Protein AF-T0YXK2-F1 (afdb_monomer)

Organism: NCBI:txid410659

pLDDT: mean 91.07, std 1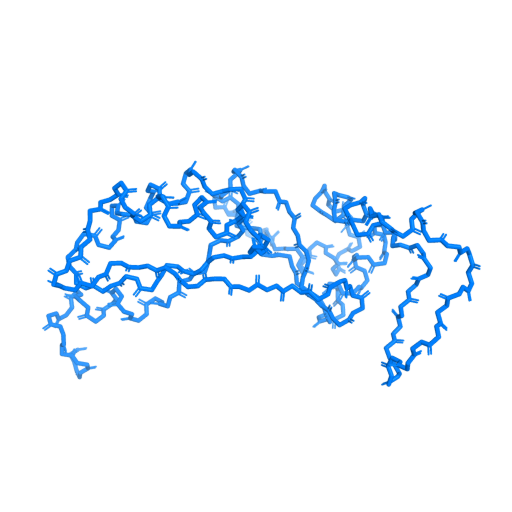0.2, range [57.81, 98.75]

InterPro domains:
  IPR002817 Phosphomethylpyrimidine synthase ThiC/5-hydroxybenzimidazole synthase BzaA/B [PF01964] (9-159)
  IPR002817 Phosphomethylpyrimidine synthase ThiC/5-hydroxybenzimidazole synthase BzaA/B [PTHR30557] (7-165)
  IPR038521 ThiC/Bza, core domain [G3DSA:3.20.20.540] (75-166)

Solvent-accessible surface area (backbone atoms only — not comparable to full-atom values): 9918 Å² total; per-residue (Å²): 132,69,58,91,96,48,81,81,44,66,49,53,38,19,65,70,73,43,79,49,73,55,36,45,50,30,18,57,58,70,32,63,65,54,80,77,47,71,87,88,74,74,92,75,85,64,87,86,55,74,66,63,92,67,56,41,35,67,55,48,25,52,36,26,44,71,67,56,27,48,60,78,72,56,92,90,46,82,59,40,57,66,55,69,52,36,82,59,50,71,90,78,46,74,37,82,50,55,36,46,83,87,60,69,54,64,66,55,52,43,48,54,51,54,52,41,43,75,77,61,35,56,27,37,30,52,64,38,41,63,79,63,47,68,63,44,48,50,56,40,56,78,70,30,47,40,43,75,45,70,58,72,62,52,60,54,30,49,76,53,75,68,42,86,90,109

Radius of gyration: 18.7 Å; Cα contacts (8 Å, |Δi|>4): 218; chains: 1; bounding box: 53×30×49 Å

Nearest PDB structures (foldseek):
  3epn-assembly1_B  TM=9.741E-01  e=8.578E-22  Caulobacter vibrioides
  4s2a-assembly1_A  TM=9.672E-01  e=9.743E-22  Caulobacter vibrioides CB15
  3epn-assembly1_A  TM=9.682E-01  e=7.023E-21  Caulobacter vibrioides
  4s26-assembly1_A  TM=9.738E-01  e=2.154E-17  Arabidopsis thaliana
  4n7q-assembly1_A  TM=9.716E-01  e=1.203E-16  Arabidopsis thaliana

Sequence (166 aa):
KARAGGACTQLAYARAGIITPEMEFIAIRENLGRERGAPGARDGNAWGACLPEQVTPEFVRAEVAAGRAIIPANINHPESEPMVIGRNFLVKINANIGNSAVSSSMAEEVEKMVWAIRWGADTVMDLSTGRNIHTIREWILRNSPVPIGTVPIYQALEKVGGIAEA

Secondary structure (DSSP, 8-state):
-PPTT---SHHHHHHTTPPPHHHHHHHHHHHTTTTTSPTT---S--TT----SS--HHHHHHHHHTTSEE----TT-TTPPP--EETTS----EEEE---SS---HHHHHHHHHHHHHTT-SEEEE---STTHHHHHHHHHHH-SSPEEE-HHHHHHHHTTT-TT-

Foldseek 3Di:
DDDVPDDDFLLVCLLVVHQDPLLQLAQVVQCVVLVVDDPPPDPDDLVPADADSGRHSNNSSPCSPVVQKGWQDDPVLPLARIYMDGSRTPHAAEEEFEAEPVDDDLVRRLVSQVVCVVVGHQEYEYAYADPPSVVSVVSNSNNDNHHYHYDVVRVVCVVVVNDPVD

Mean predicted aligned error: 5.22 Å

Structure (mmCIF, N/CA/C/O backbone):
data_AF-T0YXK2-F1
#
_entry.id   AF-T0YXK2-F1
#
loop_
_atom_site.group_PDB
_atom_site.id
_atom_site.type_symbol
_atom_site.label_atom_id
_atom_site.label_alt_id
_atom_site.label_comp_id
_atom_site.label_asym_id
_atom_site.label_entity_id
_atom_site.label_seq_id
_atom_site.pdbx_PDB_ins_code
_atom_site.Cartn_x
_atom_site.Cartn_y
_atom_site.Cartn_z
_atom_site.occupancy
_atom_site.B_iso_or_equiv
_atom_site.auth_seq_id
_atom_site.auth_comp_id
_atom_site.auth_asym_id
_atom_site.auth_atom_id
_atom_site.pdbx_PDB_model_num
ATOM 1 N N . LYS A 1 1 ? -14.400 8.861 -3.908 1.00 80.25 1 LYS A N 1
ATOM 2 C CA . LYS A 1 1 ? -15.076 7.669 -4.502 1.00 80.25 1 LYS A CA 1
ATOM 3 C C . LYS A 1 1 ? -14.846 7.673 -6.011 1.00 80.25 1 LYS A C 1
ATOM 5 O O . LYS A 1 1 ? -14.738 8.758 -6.568 1.00 80.25 1 LYS A O 1
ATOM 10 N N . ALA A 1 2 ? -14.768 6.507 -6.655 1.00 84.25 2 ALA A N 1
ATOM 11 C CA . ALA A 1 2 ? -14.689 6.426 -8.116 1.00 84.25 2 ALA A CA 1
ATOM 12 C C . ALA A 1 2 ? -15.971 6.958 -8.783 1.00 84.25 2 ALA A C 1
ATOM 14 O O . ALA A 1 2 ? -17.046 6.912 -8.178 1.00 84.25 2 ALA A O 1
ATOM 15 N N . ARG A 1 3 ? -15.863 7.442 -10.028 1.00 81.75 3 ARG A N 1
ATOM 16 C CA . ARG A 1 3 ? -17.037 7.733 -10.870 1.00 81.75 3 ARG A CA 1
ATOM 17 C C . ARG A 1 3 ? -17.723 6.422 -11.266 1.00 81.75 3 ARG A C 1
ATOM 19 O O . ARG A 1 3 ? -17.069 5.384 -11.342 1.00 81.75 3 ARG A O 1
ATOM 26 N N . ALA A 1 4 ? -19.028 6.468 -11.534 1.00 80.19 4 ALA A N 1
ATOM 27 C CA . ALA A 1 4 ? -19.778 5.296 -11.986 1.00 80.19 4 ALA A CA 1
ATOM 28 C C . ALA A 1 4 ? -19.126 4.683 -13.243 1.00 80.19 4 ALA A C 1
ATOM 30 O O . ALA A 1 4 ? -18.841 5.400 -14.199 1.00 80.19 4 ALA A O 1
ATOM 31 N N . GLY A 1 5 ? -18.848 3.375 -13.212 1.00 73.50 5 GLY A N 1
ATOM 32 C CA . GLY A 1 5 ? -18.188 2.644 -14.303 1.00 73.50 5 GLY A CA 1
ATOM 33 C C . GLY A 1 5 ? -16.670 2.847 -14.425 1.00 73.50 5 GLY A C 1
ATOM 34 O O . GLY A 1 5 ? -16.042 2.182 -15.243 1.00 73.50 5 GLY A O 1
ATOM 35 N N . GLY A 1 6 ? -16.058 3.721 -13.618 1.00 77.62 6 GLY A N 1
ATOM 36 C CA . GLY A 1 6 ? -14.612 3.944 -13.622 1.00 77.62 6 GLY A CA 1
ATOM 37 C C . GLY A 1 6 ? -13.890 3.039 -12.627 1.00 77.62 6 GLY A C 1
ATOM 38 O O . GLY A 1 6 ? -14.197 3.053 -11.435 1.00 77.62 6 GLY A O 1
ATOM 39 N N . ALA A 1 7 ? -12.890 2.289 -13.090 1.00 76.50 7 ALA A N 1
ATOM 40 C CA . ALA A 1 7 ? -11.952 1.635 -12.188 1.00 76.50 7 ALA A CA 1
ATOM 41 C C . ALA A 1 7 ? -10.969 2.675 -11.623 1.00 76.50 7 ALA A C 1
ATOM 43 O O . ALA A 1 7 ? -10.441 3.494 -12.366 1.00 76.50 7 ALA A O 1
ATOM 44 N N . CYS A 1 8 ? -10.735 2.657 -10.309 1.00 88.75 8 CYS A N 1
ATOM 45 C CA . CYS A 1 8 ? -9.874 3.630 -9.622 1.00 88.75 8 CYS A CA 1
ATOM 46 C C . CYS A 1 8 ? -8.653 2.988 -8.953 1.00 88.75 8 CYS A C 1
ATOM 48 O O . CYS A 1 8 ? -8.094 3.556 -8.018 1.00 88.75 8 CYS A O 1
ATOM 50 N N . THR A 1 9 ? -8.295 1.768 -9.356 1.00 96.75 9 THR A N 1
ATOM 51 C CA . THR A 1 9 ? -7.203 1.015 -8.738 1.00 96.75 9 THR A CA 1
ATOM 52 C C . THR A 1 9 ? -5.974 1.023 -9.630 1.00 96.75 9 THR A C 1
ATOM 54 O O . THR A 1 9 ? -6.071 1.007 -10.857 1.00 96.75 9 THR A O 1
ATOM 57 N N . GLN A 1 10 ? -4.809 0.957 -8.995 1.00 98.00 10 GLN A N 1
ATOM 58 C CA . GLN A 1 10 ? -3.520 0.881 -9.681 1.00 98.00 10 GLN A CA 1
ATOM 59 C C . GLN A 1 10 ? -3.437 -0.343 -10.606 1.00 98.00 10 GLN A C 1
ATOM 61 O O . GLN A 1 10 ? -2.925 -0.248 -11.715 1.00 98.00 10 GLN A O 1
ATOM 66 N N . LEU A 1 11 ? -4.050 -1.468 -10.215 1.00 97.81 11 LEU A N 1
ATOM 67 C CA . LEU A 1 11 ? -4.170 -2.658 -11.064 1.00 97.81 11 LEU A CA 1
ATOM 68 C C . LEU A 1 11 ? -4.962 -2.392 -12.352 1.00 97.81 11 LEU A C 1
ATOM 70 O O . LEU A 1 11 ? -4.577 -2.867 -13.421 1.00 97.81 11 LEU A O 1
ATOM 74 N N . ALA A 1 12 ? -6.072 -1.658 -12.258 1.00 97.00 12 ALA A N 1
ATOM 75 C CA . ALA A 1 12 ? -6.893 -1.357 -13.422 1.00 97.00 12 ALA A CA 1
ATOM 76 C C . ALA A 1 12 ? -6.174 -0.411 -14.388 1.00 97.00 12 ALA A C 1
ATOM 78 O O . ALA A 1 12 ? -6.141 -0.691 -15.586 1.00 97.00 12 ALA A O 1
ATOM 79 N N . TYR A 1 13 ? -5.540 0.647 -13.871 1.00 97.19 13 TYR A N 1
ATOM 80 C CA . TYR A 1 13 ? -4.718 1.545 -14.686 1.00 97.19 13 TYR A CA 1
ATOM 81 C C . TYR A 1 13 ? -3.555 0.800 -15.347 1.00 97.19 13 TYR A C 1
ATOM 83 O O . TYR A 1 13 ? -3.370 0.901 -16.559 1.00 97.19 13 TYR A O 1
ATOM 91 N N . ALA A 1 14 ? -2.852 -0.047 -14.591 1.00 98.12 14 ALA A N 1
ATOM 92 C CA . ALA A 1 14 ? -1.741 -0.830 -15.112 1.00 98.12 14 ALA A CA 1
ATOM 93 C C . ALA A 1 14 ? -2.163 -1.745 -16.271 1.00 98.12 14 ALA A C 1
ATOM 95 O O . ALA A 1 14 ? -1.497 -1.776 -17.307 1.00 98.12 14 ALA A O 1
ATOM 96 N N . ARG A 1 15 ? -3.285 -2.466 -16.132 1.00 97.62 15 ARG A N 1
ATOM 97 C CA . ARG A 1 15 ? -3.827 -3.339 -17.192 1.00 97.62 15 ARG A CA 1
ATOM 98 C C . ARG A 1 15 ? -4.362 -2.569 -18.400 1.00 97.62 15 ARG A C 1
ATOM 100 O O . ARG A 1 15 ? -4.362 -3.119 -19.494 1.00 97.62 15 ARG A O 1
ATOM 107 N N . ALA A 1 16 ? -4.765 -1.314 -18.216 1.00 96.75 16 ALA A N 1
ATOM 108 C CA . ALA A 1 16 ? -5.128 -0.406 -19.301 1.00 96.75 16 ALA A CA 1
ATOM 109 C C . ALA A 1 16 ? -3.909 0.229 -20.003 1.00 96.75 16 ALA A C 1
ATOM 111 O O . ALA A 1 16 ? -4.090 1.032 -20.913 1.00 96.75 16 ALA A O 1
ATOM 112 N N . GLY A 1 17 ? -2.678 -0.105 -19.592 1.00 97.50 17 GLY A N 1
ATOM 113 C CA . GLY A 1 17 ? -1.457 0.471 -20.165 1.00 97.50 17 GLY A CA 1
ATOM 114 C C . GLY A 1 17 ? -1.156 1.893 -19.682 1.00 97.50 17 GLY A C 1
ATOM 115 O O . GLY A 1 17 ? -0.349 2.583 -20.293 1.00 97.50 17 GLY A O 1
ATOM 116 N N . ILE A 1 18 ? -1.798 2.339 -18.600 1.00 97.94 18 ILE A N 1
ATOM 117 C CA . ILE A 1 18 ? -1.636 3.688 -18.052 1.00 97.94 18 ILE A CA 1
ATOM 118 C C . ILE A 1 18 ? -0.569 3.657 -16.958 1.00 97.94 18 ILE A C 1
ATOM 120 O O . ILE A 1 18 ? -0.672 2.883 -16.005 1.00 97.94 18 ILE A O 1
ATOM 124 N N . ILE A 1 19 ? 0.429 4.530 -17.088 1.00 98.56 19 ILE A N 1
ATOM 125 C CA . ILE A 1 19 ? 1.399 4.842 -16.036 1.00 98.56 19 ILE A CA 1
ATOM 126 C C . ILE A 1 19 ? 0.828 6.003 -15.222 1.00 98.56 19 ILE A C 1
ATOM 128 O O . ILE A 1 19 ? 0.478 7.042 -15.781 1.00 98.56 19 ILE A O 1
ATOM 132 N N . THR A 1 20 ? 0.679 5.814 -13.913 1.00 98.19 20 THR A N 1
ATOM 133 C CA . THR A 1 20 ? 0.145 6.843 -13.012 1.00 98.19 20 THR A CA 1
ATOM 134 C C . THR A 1 20 ? 1.273 7.616 -12.315 1.00 98.19 20 THR A C 1
ATOM 136 O O . THR A 1 20 ? 2.401 7.116 -12.253 1.00 98.19 20 THR A O 1
ATOM 139 N N . PRO A 1 21 ? 0.986 8.787 -11.709 1.00 98.19 21 PRO A N 1
ATOM 140 C CA . PRO A 1 21 ? 1.970 9.511 -10.902 1.00 98.19 21 PRO A CA 1
ATOM 141 C C . PRO A 1 21 ? 2.555 8.672 -9.757 1.00 98.19 21 PRO A C 1
ATOM 143 O O . PRO A 1 21 ? 3.736 8.797 -9.443 1.00 98.19 21 PRO A O 1
ATOM 146 N N . GLU A 1 22 ? 1.771 7.773 -9.152 1.00 98.38 22 GLU A N 1
ATOM 147 C CA . GLU A 1 22 ? 2.279 6.864 -8.119 1.00 98.38 22 GLU A CA 1
ATOM 148 C C . GLU A 1 22 ? 3.320 5.885 -8.677 1.00 98.38 22 GLU A C 1
ATOM 150 O O . GLU A 1 22 ? 4.328 5.631 -8.020 1.00 98.38 22 GLU A O 1
ATOM 155 N N . MET A 1 23 ? 3.114 5.361 -9.893 1.00 98.56 23 MET A N 1
ATOM 156 C CA . MET A 1 23 ? 4.081 4.468 -10.547 1.00 98.56 23 MET A CA 1
ATOM 157 C C . MET A 1 23 ? 5.391 5.192 -10.882 1.00 98.56 23 MET A C 1
ATOM 159 O O . MET A 1 23 ? 6.466 4.616 -10.702 1.00 98.56 23 MET A O 1
ATOM 163 N N . GLU A 1 24 ? 5.316 6.450 -11.326 1.00 98.38 24 GLU A N 1
ATOM 164 C CA . GLU A 1 24 ? 6.499 7.289 -11.562 1.00 98.38 24 GLU A CA 1
ATOM 165 C C . GLU A 1 24 ? 7.253 7.585 -10.264 1.00 98.38 24 GLU A C 1
ATOM 167 O O . GLU A 1 24 ? 8.468 7.381 -10.194 1.00 98.38 24 GLU A O 1
ATOM 172 N N . PHE A 1 25 ? 6.532 7.987 -9.213 1.00 98.19 25 PHE A N 1
ATOM 173 C CA . PHE A 1 25 ? 7.108 8.252 -7.896 1.00 98.19 25 PHE A CA 1
ATOM 174 C C . PHE A 1 25 ? 7.869 7.033 -7.357 1.00 98.19 25 PHE A C 1
ATOM 176 O O . PHE A 1 25 ? 9.008 7.145 -6.903 1.00 98.19 25 PHE A O 1
ATOM 183 N N . ILE A 1 26 ? 7.264 5.848 -7.458 1.00 97.94 26 ILE A N 1
ATOM 184 C CA . ILE A 1 26 ? 7.868 4.584 -7.027 1.00 97.94 26 ILE A CA 1
ATOM 185 C C . ILE A 1 26 ? 9.126 4.257 -7.825 1.00 97.94 26 ILE A C 1
ATOM 187 O O . ILE A 1 26 ? 10.116 3.829 -7.235 1.00 97.94 26 ILE A O 1
ATOM 191 N N . ALA A 1 27 ? 9.108 4.451 -9.146 1.00 97.25 27 ALA A N 1
ATOM 192 C CA . ALA A 1 27 ? 10.279 4.188 -9.974 1.00 97.25 27 ALA A CA 1
ATOM 193 C C . ALA A 1 27 ? 11.472 5.055 -9.547 1.00 97.25 27 ALA A C 1
ATOM 195 O O . ALA A 1 27 ? 12.585 4.548 -9.423 1.00 97.25 27 ALA A O 1
ATOM 196 N N . ILE A 1 28 ? 11.234 6.334 -9.240 1.00 96.38 28 ILE A N 1
ATOM 197 C CA . ILE A 1 28 ? 12.261 7.228 -8.688 1.00 96.38 28 ILE A CA 1
ATOM 198 C C . ILE A 1 28 ? 12.732 6.708 -7.323 1.00 96.38 28 ILE A C 1
ATOM 200 O O . ILE A 1 28 ? 13.929 6.501 -7.117 1.00 96.38 28 ILE A O 1
ATOM 204 N N . ARG A 1 29 ? 11.797 6.433 -6.405 1.00 95.56 29 ARG A N 1
ATOM 205 C CA . ARG A 1 29 ? 12.092 5.996 -5.032 1.00 95.56 29 ARG A CA 1
ATOM 206 C C . ARG A 1 29 ? 12.906 4.699 -4.975 1.00 95.56 29 ARG A C 1
ATOM 208 O O . ARG A 1 29 ? 13.829 4.604 -4.176 1.00 95.56 29 ARG A O 1
ATOM 215 N N . GLU A 1 30 ? 12.614 3.722 -5.831 1.00 95.06 30 GLU A N 1
ATOM 216 C CA . GLU A 1 30 ? 13.296 2.414 -5.867 1.00 95.06 30 GLU A CA 1
ATOM 217 C C . GLU A 1 30 ? 14.702 2.450 -6.483 1.00 95.06 30 GLU A C 1
ATOM 219 O O . GLU A 1 30 ? 15.473 1.498 -6.321 1.00 95.06 30 GLU A O 1
ATOM 224 N N . ASN A 1 31 ? 15.046 3.533 -7.183 1.00 93.38 31 ASN A N 1
ATOM 225 C CA . ASN A 1 31 ? 16.402 3.770 -7.674 1.00 93.38 31 ASN A CA 1
ATOM 226 C C . ASN A 1 31 ? 17.273 4.520 -6.656 1.00 93.38 31 ASN A C 1
ATOM 228 O O . ASN A 1 31 ? 18.503 4.475 -6.769 1.00 93.38 31 ASN A O 1
ATOM 232 N N . LEU A 1 32 ? 16.676 5.137 -5.624 1.00 82.31 32 LEU A N 1
ATOM 233 C CA . LEU A 1 32 ? 17.427 5.758 -4.533 1.00 82.31 32 LEU A CA 1
ATOM 234 C C . LEU A 1 32 ? 18.294 4.695 -3.847 1.00 82.31 32 LEU A C 1
ATOM 236 O O . LEU A 1 32 ? 17.809 3.702 -3.314 1.00 82.31 32 LEU A O 1
ATOM 240 N N . GLY A 1 33 ? 19.611 4.889 -3.896 1.00 69.06 33 GLY A N 1
ATOM 241 C CA . GLY A 1 33 ? 20.593 3.936 -3.376 1.00 69.06 33 GLY A CA 1
ATOM 242 C C . GLY A 1 33 ? 21.135 2.945 -4.411 1.00 69.06 33 GLY A C 1
ATOM 243 O O . GLY A 1 33 ? 22.283 2.534 -4.265 1.00 69.06 33 GLY A O 1
ATOM 244 N N . ARG A 1 34 ? 20.407 2.644 -5.500 1.00 73.81 34 ARG A N 1
ATOM 245 C CA . ARG A 1 34 ? 20.960 1.877 -6.638 1.00 73.81 34 ARG A CA 1
ATOM 246 C C . ARG A 1 34 ? 22.009 2.688 -7.391 1.00 73.81 34 ARG A C 1
ATOM 248 O O . ARG A 1 34 ? 23.061 2.161 -7.724 1.00 73.81 34 ARG A O 1
ATOM 255 N N . GLU A 1 35 ? 21.762 3.986 -7.549 1.00 66.69 35 GLU A N 1
ATOM 256 C CA . GLU A 1 35 ? 22.709 4.946 -8.138 1.00 66.69 35 GLU A CA 1
ATOM 257 C C . GLU A 1 35 ? 24.000 5.111 -7.317 1.00 66.69 35 GLU A C 1
ATOM 259 O O . GLU A 1 35 ? 25.016 5.558 -7.839 1.00 66.69 35 GLU A O 1
ATOM 264 N N . ARG A 1 36 ? 23.976 4.753 -6.023 1.00 63.09 36 ARG A N 1
ATOM 265 C CA . ARG A 1 36 ? 25.150 4.812 -5.135 1.00 63.09 36 ARG A CA 1
ATOM 266 C C . ARG A 1 36 ? 26.003 3.540 -5.186 1.00 63.09 36 ARG A C 1
ATOM 268 O O . ARG A 1 36 ? 27.104 3.540 -4.641 1.00 63.09 36 ARG A O 1
ATOM 275 N N . GLY A 1 37 ? 25.492 2.460 -5.779 1.00 63.22 37 GLY A N 1
ATOM 276 C CA . GLY A 1 37 ? 26.197 1.188 -5.913 1.00 63.22 37 GLY A CA 1
ATOM 277 C C . GLY A 1 37 ? 27.107 1.159 -7.141 1.00 63.22 37 GLY A C 1
ATOM 278 O O . GLY A 1 37 ? 26.834 1.812 -8.145 1.00 63.22 37 GLY A O 1
ATOM 279 N N . ALA A 1 38 ? 28.186 0.376 -7.078 1.00 60.78 38 ALA A N 1
ATOM 280 C CA . ALA A 1 38 ? 29.011 0.115 -8.252 1.00 60.78 38 ALA A CA 1
ATOM 281 C C . ALA A 1 38 ? 28.182 -0.634 -9.323 1.00 60.78 38 ALA A C 1
ATOM 283 O O . ALA A 1 38 ? 27.530 -1.630 -8.987 1.00 60.78 38 ALA A O 1
ATOM 284 N N . PRO A 1 39 ? 28.202 -0.201 -10.599 1.00 61.75 39 PRO A N 1
ATOM 285 C CA . PRO A 1 39 ? 27.514 -0.900 -11.682 1.00 61.75 39 PRO A CA 1
ATOM 286 C C . PRO A 1 39 ? 27.930 -2.377 -11.747 1.00 61.75 39 PRO A C 1
ATOM 288 O O . PRO A 1 39 ? 29.116 -2.693 -11.685 1.00 61.75 39 PRO A O 1
ATOM 291 N N . GLY A 1 40 ? 26.960 -3.287 -11.870 1.00 64.44 40 GLY A N 1
ATOM 292 C CA . GLY A 1 40 ? 27.209 -4.714 -12.123 1.00 64.44 40 GLY A CA 1
ATOM 293 C C . GLY A 1 40 ? 27.626 -5.576 -10.921 1.00 64.44 40 GLY A C 1
ATOM 294 O O . GLY A 1 40 ? 27.684 -6.795 -11.057 1.00 64.44 40 GLY A O 1
ATOM 295 N N . ALA A 1 41 ? 27.857 -5.008 -9.734 1.00 65.12 41 ALA A N 1
ATOM 296 C CA . ALA A 1 41 ? 28.239 -5.781 -8.548 1.00 65.12 41 ALA A CA 1
ATOM 297 C C . ALA A 1 41 ? 27.006 -6.242 -7.748 1.00 65.12 41 ALA A C 1
ATOM 299 O O . ALA A 1 41 ? 26.718 -5.733 -6.667 1.00 65.12 41 ALA A O 1
ATOM 300 N N . ARG A 1 42 ? 26.244 -7.200 -8.288 1.00 76.69 42 ARG A N 1
ATOM 301 C CA . ARG A 1 42 ? 25.304 -8.001 -7.485 1.00 76.69 42 ARG A CA 1
ATOM 302 C C . ARG A 1 42 ? 25.915 -9.377 -7.270 1.00 76.69 42 ARG A C 1
ATOM 304 O O . ARG A 1 42 ? 25.975 -10.170 -8.201 1.00 76.69 42 ARG A O 1
ATOM 311 N N . ASP A 1 43 ? 26.356 -9.649 -6.051 1.00 86.19 43 ASP A N 1
ATOM 312 C CA . ASP A 1 43 ? 26.982 -10.912 -5.640 1.00 86.19 43 ASP A CA 1
ATOM 313 C C . ASP A 1 43 ? 26.003 -11.872 -4.929 1.00 86.19 43 ASP A C 1
ATOM 315 O O . ASP A 1 43 ? 26.390 -12.945 -4.467 1.00 86.19 43 ASP A O 1
ATOM 319 N N . GLY A 1 44 ? 24.717 -11.510 -4.872 1.00 87.94 44 GLY A N 1
ATOM 320 C CA . GLY A 1 44 ? 23.650 -12.306 -4.266 1.00 87.94 44 GLY A CA 1
ATOM 321 C C . GLY A 1 44 ? 22.899 -13.221 -5.243 1.00 87.94 44 GLY A C 1
ATOM 322 O O . GLY A 1 44 ? 22.867 -13.005 -6.454 1.00 87.94 44 GLY A O 1
ATOM 323 N N . ASN A 1 45 ? 22.211 -14.226 -4.695 1.00 92.19 45 ASN A N 1
ATOM 324 C CA . ASN A 1 45 ? 21.295 -15.095 -5.436 1.00 92.19 45 ASN A CA 1
ATOM 325 C C . ASN A 1 45 ? 19.848 -14.602 -5.273 1.00 92.19 45 ASN A C 1
ATOM 327 O O . ASN A 1 45 ? 19.368 -14.466 -4.156 1.00 92.19 45 ASN A O 1
ATOM 331 N N . ALA A 1 46 ? 19.142 -14.358 -6.379 1.00 90.62 46 ALA A N 1
ATOM 332 C CA . ALA A 1 46 ? 17.759 -13.868 -6.368 1.00 90.62 46 ALA A CA 1
ATOM 333 C C . ALA A 1 46 ? 16.696 -14.982 -6.522 1.00 90.62 46 ALA A C 1
ATOM 335 O O . ALA A 1 46 ? 15.493 -14.703 -6.587 1.00 90.62 46 ALA A O 1
ATOM 336 N N . TRP A 1 47 ? 17.123 -16.247 -6.627 1.00 95.50 47 TRP A N 1
ATOM 337 C CA . TRP A 1 47 ? 16.272 -17.430 -6.829 1.00 95.50 47 TRP A CA 1
ATOM 338 C C . TRP A 1 47 ? 15.267 -17.273 -7.987 1.00 95.50 47 TRP A C 1
ATOM 340 O O . TRP A 1 47 ? 14.087 -17.606 -7.864 1.00 95.50 47 TRP A O 1
ATOM 350 N N . GLY A 1 48 ? 15.722 -16.710 -9.110 1.00 93.31 48 GLY A N 1
ATOM 351 C CA . GLY A 1 48 ? 14.900 -16.482 -10.305 1.00 93.31 48 GLY A CA 1
ATOM 352 C C . GLY A 1 48 ? 14.025 -15.222 -10.275 1.00 93.31 48 GLY A C 1
ATOM 353 O O . GLY A 1 48 ? 13.128 -15.098 -11.105 1.00 93.31 48 GLY A O 1
ATOM 354 N N . ALA A 1 49 ? 14.238 -14.293 -9.335 1.00 93.31 49 ALA A N 1
ATOM 355 C CA . ALA A 1 49 ? 13.606 -12.973 -9.394 1.00 93.31 49 ALA A CA 1
ATOM 356 C C . ALA A 1 49 ? 14.186 -12.126 -10.544 1.00 93.31 49 ALA A C 1
ATOM 358 O O . ALA A 1 49 ? 15.369 -12.225 -10.873 1.00 93.31 49 ALA A O 1
ATOM 359 N N . CYS A 1 50 ? 13.354 -11.268 -11.134 1.00 90.75 50 CYS A N 1
ATOM 360 C CA . CYS A 1 50 ? 13.749 -10.354 -12.202 1.00 90.75 50 CYS A CA 1
ATOM 361 C C . CYS A 1 50 ? 14.046 -8.983 -11.590 1.00 90.75 50 CYS A C 1
ATOM 363 O O . CYS A 1 50 ? 13.174 -8.124 -11.507 1.00 90.75 50 CYS A O 1
ATOM 365 N N . LEU A 1 51 ? 15.275 -8.798 -11.112 1.00 89.88 51 LEU A N 1
ATOM 366 C CA . LEU A 1 51 ? 15.720 -7.532 -10.537 1.00 89.88 51 LEU A CA 1
ATOM 367 C C . LEU A 1 51 ? 16.343 -6.680 -11.652 1.00 89.88 51 LEU A C 1
ATOM 369 O O . LEU A 1 51 ? 17.483 -6.954 -12.031 1.00 89.88 51 LEU A O 1
ATOM 373 N N . PRO A 1 52 ? 15.667 -5.648 -12.187 1.00 89.69 52 PRO A N 1
ATOM 374 C CA . PRO A 1 52 ? 16.276 -4.798 -13.206 1.00 89.69 52 PRO A CA 1
ATOM 375 C C . PRO A 1 52 ? 17.416 -3.984 -12.587 1.00 89.69 52 PRO A C 1
ATOM 377 O O . PRO A 1 52 ? 17.416 -3.764 -11.375 1.00 89.69 52 PRO A O 1
ATOM 380 N N . GLU A 1 53 ? 18.392 -3.534 -13.374 1.00 86.56 53 GLU A N 1
ATOM 381 C CA . GLU A 1 53 ? 19.424 -2.604 -12.884 1.00 86.56 53 GLU A CA 1
ATOM 382 C C . GLU A 1 53 ? 18.778 -1.294 -12.426 1.00 86.56 53 GLU A C 1
ATOM 384 O O . GLU A 1 53 ? 18.923 -0.900 -11.267 1.00 86.56 53 GLU A O 1
ATOM 389 N N . GLN A 1 54 ? 17.939 -0.726 -13.292 1.00 90.75 54 GLN A N 1
ATOM 390 C CA . GLN A 1 54 ? 17.149 0.470 -13.038 1.00 90.75 54 GLN A CA 1
ATOM 391 C C . GLN A 1 54 ? 15.652 0.150 -13.069 1.00 90.75 54 GLN A C 1
ATOM 393 O O . GLN A 1 54 ? 15.160 -0.530 -13.970 1.00 90.75 54 GLN A O 1
ATOM 398 N N . VAL A 1 55 ? 14.911 0.657 -12.090 1.00 95.06 55 VAL A N 1
ATOM 399 C CA . VAL A 1 55 ? 13.449 0.561 -12.053 1.00 95.06 55 VAL A CA 1
ATOM 400 C C . VAL A 1 55 ? 12.861 1.687 -12.895 1.00 95.06 55 VAL A C 1
ATOM 402 O O . VAL A 1 55 ? 13.079 2.857 -12.598 1.00 95.06 55 VAL A O 1
ATOM 405 N N . THR A 1 56 ? 12.109 1.355 -13.942 1.00 97.75 56 THR A N 1
ATOM 406 C CA . THR A 1 56 ? 11.386 2.341 -14.762 1.00 97.75 56 THR A CA 1
ATOM 407 C C . THR A 1 56 ? 9.899 2.371 -14.393 1.00 97.75 56 THR A C 1
ATOM 409 O O . THR A 1 56 ? 9.380 1.369 -13.890 1.00 97.75 56 THR A O 1
ATOM 412 N N . PRO A 1 57 ? 9.168 3.469 -14.673 1.00 98.50 57 PRO A N 1
ATOM 413 C CA . PRO A 1 57 ? 7.719 3.511 -14.454 1.00 98.50 57 PRO A CA 1
ATOM 414 C C . PRO A 1 57 ? 6.976 2.405 -15.219 1.00 98.50 57 PRO A C 1
ATOM 416 O O . PRO A 1 57 ? 6.035 1.807 -14.702 1.00 98.50 57 PRO A O 1
ATOM 419 N N . GLU A 1 58 ? 7.455 2.062 -16.418 1.00 98.50 58 GLU A N 1
ATOM 420 C CA . GLU A 1 58 ? 6.910 0.962 -17.217 1.00 98.50 58 GLU A CA 1
ATOM 421 C C . GLU A 1 58 ? 7.144 -0.408 -16.565 1.00 98.50 58 GLU A C 1
ATOM 423 O O . GLU A 1 58 ? 6.250 -1.254 -16.572 1.00 98.50 58 GLU A O 1
ATOM 428 N N . PHE A 1 59 ? 8.302 -0.628 -15.933 1.00 98.44 59 PHE A N 1
ATOM 429 C CA . PHE A 1 59 ? 8.542 -1.847 -15.159 1.00 98.44 59 PHE A CA 1
ATOM 430 C C . PHE A 1 59 ? 7.580 -1.954 -13.967 1.00 98.44 59 PHE A C 1
ATOM 432 O O . PHE A 1 59 ? 6.984 -3.011 -13.753 1.00 98.44 59 PHE A O 1
ATOM 439 N N . VAL A 1 60 ? 7.367 -0.856 -13.229 1.00 98.62 60 VAL A N 1
ATOM 440 C CA . VAL A 1 60 ? 6.387 -0.807 -12.127 1.00 98.62 60 VAL A CA 1
ATOM 441 C C . VAL A 1 60 ? 4.987 -1.143 -12.643 1.00 98.62 60 VAL A C 1
ATOM 443 O O . VAL A 1 60 ? 4.325 -2.028 -12.096 1.00 98.62 60 VAL A O 1
ATOM 446 N N . ARG A 1 61 ? 4.554 -0.501 -13.736 1.00 98.69 61 ARG A N 1
ATOM 447 C CA . ARG A 1 61 ? 3.264 -0.776 -14.385 1.00 98.69 61 ARG A CA 1
ATOM 448 C C . ARG A 1 61 ? 3.135 -2.249 -14.776 1.00 98.69 61 ARG A C 1
ATOM 450 O O . ARG A 1 61 ? 2.105 -2.861 -14.496 1.00 98.69 61 ARG A O 1
ATOM 457 N N . ALA A 1 62 ? 4.158 -2.834 -15.397 1.00 98.69 62 ALA A N 1
ATOM 458 C CA . ALA A 1 62 ? 4.142 -4.228 -15.832 1.00 98.69 62 ALA A CA 1
ATOM 459 C C . ALA A 1 62 ? 4.024 -5.211 -14.651 1.00 98.69 62 ALA A C 1
ATOM 461 O O . ALA A 1 62 ? 3.221 -6.147 -14.710 1.00 98.69 62 ALA A O 1
ATOM 462 N N . GLU A 1 63 ? 4.759 -4.978 -13.559 1.00 98.75 63 GLU A N 1
ATOM 463 C CA . GLU A 1 63 ? 4.683 -5.796 -12.341 1.00 98.75 63 GLU A CA 1
ATOM 464 C C . GLU A 1 63 ? 3.304 -5.711 -11.669 1.00 98.75 63 GLU A C 1
ATOM 466 O O . GLU A 1 63 ? 2.753 -6.738 -11.251 1.00 98.75 63 GLU A O 1
ATOM 471 N N . VAL A 1 64 ? 2.715 -4.510 -11.621 1.00 98.69 64 VAL A N 1
ATOM 472 C CA . VAL A 1 64 ? 1.356 -4.293 -11.103 1.00 98.69 64 VAL A CA 1
ATOM 473 C C . VAL A 1 64 ? 0.315 -4.956 -12.009 1.00 98.69 64 VAL A C 1
ATOM 475 O O . VAL A 1 64 ? -0.551 -5.675 -11.515 1.00 98.69 64 VAL A O 1
ATOM 478 N N . ALA A 1 65 ? 0.409 -4.799 -13.333 1.00 98.56 65 ALA A N 1
ATOM 479 C CA . ALA A 1 65 ? -0.522 -5.407 -14.291 1.00 98.56 65 ALA A CA 1
ATOM 480 C C . ALA A 1 65 ? -0.531 -6.944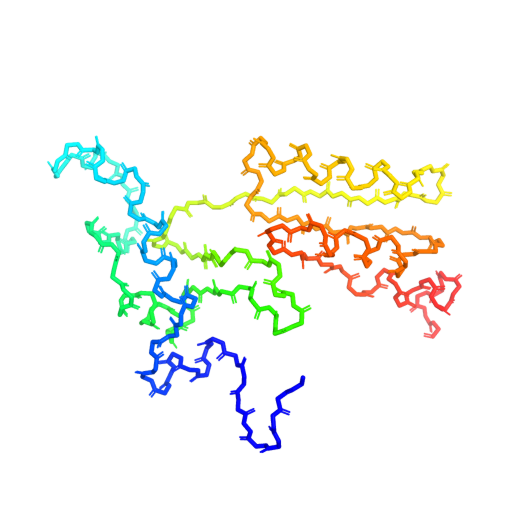 -14.203 1.00 98.56 65 ALA A C 1
ATOM 482 O O . ALA A 1 65 ? -1.597 -7.570 -14.296 1.00 98.56 65 ALA A O 1
ATOM 483 N N . ALA A 1 66 ? 0.651 -7.531 -13.987 1.00 98.12 66 ALA A N 1
ATOM 484 C CA . ALA A 1 66 ? 0.851 -8.964 -13.800 1.00 98.12 66 ALA A CA 1
ATOM 485 C C . ALA A 1 66 ? 0.435 -9.474 -12.408 1.00 98.12 66 ALA A C 1
ATOM 487 O O . ALA A 1 66 ? 0.441 -10.684 -12.185 1.00 98.12 66 ALA A O 1
ATOM 488 N N . GLY A 1 67 ? 0.085 -8.585 -11.471 1.00 98.00 67 GLY A N 1
ATOM 489 C CA . GLY A 1 67 ? -0.281 -8.948 -10.100 1.00 98.00 67 GLY A CA 1
ATOM 490 C C . GLY A 1 67 ? 0.893 -9.441 -9.247 1.00 98.00 67 GLY A C 1
ATOM 491 O O . GLY A 1 67 ? 0.667 -10.102 -8.237 1.00 98.00 67 GLY A O 1
ATOM 492 N N . ARG A 1 68 ? 2.139 -9.145 -9.642 1.00 98.31 68 ARG A N 1
ATOM 493 C CA . ARG A 1 68 ? 3.354 -9.483 -8.872 1.00 98.31 68 ARG A CA 1
ATOM 494 C C . ARG A 1 68 ? 3.780 -8.382 -7.903 1.00 98.31 68 ARG A C 1
ATOM 496 O O . ARG A 1 68 ? 4.617 -8.626 -7.032 1.00 98.31 68 ARG A O 1
ATOM 503 N N . ALA A 1 69 ? 3.206 -7.192 -8.055 1.00 98.50 69 ALA A N 1
ATOM 504 C CA . ALA A 1 69 ? 3.405 -6.064 -7.166 1.00 98.50 69 ALA A CA 1
ATOM 505 C C . ALA A 1 69 ? 2.102 -5.294 -6.935 1.00 98.50 69 ALA A C 1
ATOM 507 O O . ALA A 1 69 ? 1.191 -5.323 -7.765 1.00 98.50 69 ALA A O 1
ATOM 508 N N . ILE A 1 70 ? 2.027 -4.590 -5.808 1.00 98.75 70 ILE A N 1
ATOM 509 C CA . ILE A 1 70 ? 0.893 -3.738 -5.440 1.00 98.75 70 ILE A CA 1
ATOM 510 C C . ILE A 1 70 ? 1.365 -2.354 -4.996 1.00 98.75 70 ILE A C 1
ATOM 512 O O . ILE A 1 70 ? 2.481 -2.195 -4.503 1.00 98.75 70 ILE A O 1
ATOM 516 N N . ILE A 1 71 ? 0.473 -1.372 -5.138 1.00 98.62 71 ILE A N 1
ATOM 517 C CA . ILE A 1 71 ? 0.653 0.006 -4.676 1.00 98.62 71 ILE A CA 1
ATOM 518 C C . ILE A 1 71 ? -0.540 0.339 -3.766 1.00 98.62 71 ILE A C 1
ATOM 520 O O . ILE A 1 71 ? -1.639 0.595 -4.275 1.00 98.62 71 ILE A O 1
ATOM 524 N N . PRO A 1 72 ? -0.383 0.272 -2.432 1.00 98.19 72 PRO A N 1
ATOM 525 C CA . PRO A 1 72 ? -1.457 0.564 -1.487 1.00 98.19 72 PRO A CA 1
ATOM 526 C C . PRO A 1 72 ? -1.704 2.080 -1.387 1.00 98.19 72 PRO A C 1
ATOM 528 O O . PRO A 1 72 ? -1.270 2.733 -0.448 1.00 98.19 72 PRO A O 1
ATOM 531 N N . ALA A 1 73 ? -2.420 2.634 -2.368 1.00 97.19 73 ALA A N 1
ATOM 532 C CA . ALA A 1 73 ? -2.734 4.061 -2.467 1.00 97.19 73 ALA A CA 1
ATOM 533 C C . ALA A 1 73 ? -4.254 4.276 -2.489 1.00 97.19 73 ALA A C 1
ATOM 535 O O . ALA A 1 73 ? -4.898 4.272 -3.542 1.00 97.19 73 ALA A O 1
ATOM 536 N N . ASN A 1 74 ? -4.858 4.413 -1.308 1.00 97.00 74 ASN A N 1
ATOM 537 C CA . ASN A 1 74 ? -6.271 4.764 -1.215 1.00 97.00 74 ASN A CA 1
ATOM 538 C C . ASN A 1 74 ? -6.462 6.225 -1.648 1.00 97.00 74 ASN A C 1
ATOM 540 O O . ASN A 1 74 ? -5.812 7.116 -1.117 1.00 97.00 74 ASN A O 1
ATOM 544 N N . ILE A 1 75 ? -7.420 6.483 -2.541 1.00 95.75 75 ILE A N 1
ATOM 545 C CA . ILE A 1 75 ? -7.753 7.831 -3.032 1.00 95.75 75 ILE A CA 1
ATOM 546 C C . ILE A 1 75 ? -8.130 8.838 -1.927 1.00 95.75 75 ILE A C 1
ATOM 548 O O . ILE A 1 75 ? -8.151 10.036 -2.183 1.00 95.75 75 ILE A O 1
ATOM 552 N N . ASN A 1 76 ? -8.474 8.365 -0.724 1.00 96.12 76 ASN A N 1
ATOM 553 C CA . ASN A 1 76 ? -8.798 9.205 0.433 1.00 96.12 76 ASN A CA 1
ATOM 554 C C . ASN A 1 76 ? -7.628 9.344 1.430 1.00 96.12 76 ASN A C 1
ATOM 556 O O . ASN A 1 76 ? -7.832 9.857 2.529 1.00 96.12 76 ASN A O 1
ATOM 560 N N . HIS A 1 77 ? -6.426 8.881 1.083 1.00 97.50 77 HIS A N 1
ATOM 561 C CA . HIS A 1 77 ? -5.201 9.075 1.868 1.00 97.50 77 HIS A CA 1
ATOM 562 C C . HIS A 1 77 ? -4.185 9.904 1.061 1.00 97.50 77 HIS A C 1
ATOM 564 O O . HIS A 1 77 ? -3.148 9.382 0.657 1.00 97.50 77 HIS A O 1
ATOM 570 N N . PRO A 1 78 ? -4.500 11.181 0.763 1.00 96.31 78 PRO A N 1
ATOM 571 C CA . PRO A 1 78 ? -3.641 12.053 -0.042 1.00 96.31 78 PRO A CA 1
ATOM 572 C C . PRO A 1 78 ? -2.291 12.370 0.615 1.00 96.31 78 PRO A C 1
ATOM 574 O O . PRO A 1 78 ? -1.373 12.791 -0.077 1.00 96.31 78 PRO A O 1
ATOM 577 N N . GLU A 1 79 ? -2.167 12.179 1.928 1.00 98.00 79 GLU A N 1
ATOM 578 C CA . GLU A 1 79 ? -0.926 12.363 2.682 1.00 98.00 79 GLU A CA 1
ATOM 579 C C . GLU A 1 79 ? 0.100 11.250 2.422 1.00 98.00 79 GLU A C 1
ATOM 581 O O . GLU A 1 79 ? 1.273 11.421 2.742 1.00 98.00 79 GLU A O 1
ATOM 586 N N . SER A 1 80 ? -0.322 10.114 1.850 1.00 95.56 80 SER A N 1
ATOM 587 C CA . SER A 1 80 ? 0.560 8.972 1.618 1.00 95.56 80 SER A CA 1
ATOM 588 C C . SER A 1 80 ? 1.579 9.270 0.518 1.00 95.56 80 SER A C 1
ATOM 590 O O . SER A 1 80 ? 1.223 9.532 -0.630 1.00 95.56 80 SER A O 1
ATOM 592 N N . GLU A 1 81 ? 2.855 9.087 0.836 1.00 97.88 81 GLU A N 1
ATOM 593 C CA . GLU A 1 81 ? 3.940 9.007 -0.134 1.00 97.88 81 GLU A CA 1
ATOM 594 C C . GLU A 1 81 ? 3.949 7.603 -0.766 1.00 97.88 81 GLU A C 1
ATOM 596 O O . GLU A 1 81 ? 4.170 6.613 -0.055 1.00 97.88 81 GLU A O 1
ATOM 601 N N . PRO A 1 82 ? 3.714 7.463 -2.085 1.00 97.88 82 PRO A N 1
ATOM 602 C CA . PRO A 1 82 ? 3.547 6.154 -2.703 1.00 97.88 82 PRO A CA 1
ATOM 603 C C . PRO A 1 82 ? 4.751 5.220 -2.531 1.00 97.88 82 PRO A C 1
ATOM 605 O O . PRO A 1 82 ? 5.920 5.621 -2.546 1.00 97.88 82 PRO A O 1
ATOM 608 N N . MET A 1 83 ? 4.451 3.933 -2.396 1.00 97.56 83 MET A N 1
ATOM 609 C CA . MET A 1 83 ? 5.432 2.859 -2.272 1.00 97.56 83 MET A CA 1
ATOM 610 C C . MET A 1 83 ? 4.904 1.572 -2.915 1.00 97.56 83 MET A C 1
ATOM 612 O O . MET A 1 83 ? 3.699 1.427 -3.135 1.00 97.56 83 MET A O 1
ATOM 616 N N . VAL A 1 84 ? 5.811 0.648 -3.233 1.00 98.31 84 VAL A N 1
ATOM 617 C CA . VAL A 1 84 ? 5.495 -0.631 -3.879 1.00 98.31 84 VAL A CA 1
ATOM 618 C C . VAL A 1 84 ? 5.871 -1.805 -2.993 1.00 98.31 84 VAL A C 1
ATOM 620 O O . VAL A 1 84 ? 6.916 -1.803 -2.341 1.00 98.31 84 VAL A O 1
ATOM 623 N N . ILE A 1 85 ? 5.031 -2.836 -3.023 1.00 98.6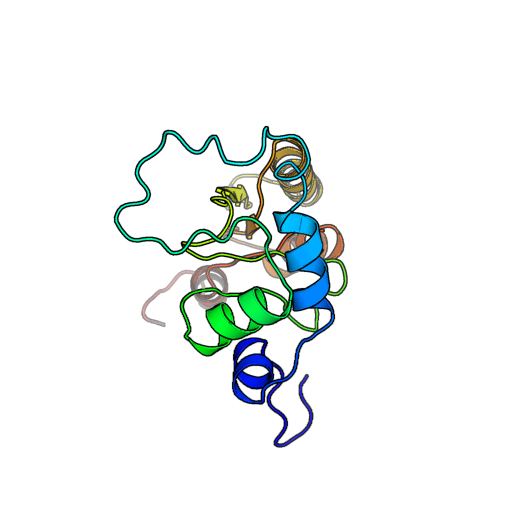2 85 ILE A N 1
ATOM 624 C CA . ILE A 1 85 ? 5.294 -4.127 -2.392 1.00 98.62 85 ILE A CA 1
ATOM 625 C C . ILE A 1 85 ? 5.306 -5.179 -3.495 1.00 98.62 85 ILE A C 1
ATOM 627 O O . ILE A 1 85 ? 4.295 -5.389 -4.164 1.00 98.62 85 ILE A O 1
ATOM 631 N N . GLY A 1 86 ? 6.445 -5.838 -3.693 1.00 97.88 86 GLY A N 1
ATOM 632 C CA . GLY A 1 86 ? 6.605 -6.890 -4.692 1.00 97.88 86 GLY A CA 1
ATOM 633 C C . GLY A 1 86 ? 8.000 -7.504 -4.656 1.00 97.88 86 GLY A C 1
ATOM 634 O O . GLY A 1 86 ? 8.944 -6.904 -4.147 1.00 97.88 86 GLY A O 1
ATOM 635 N N . ARG A 1 87 ? 8.136 -8.711 -5.214 1.00 97.06 87 ARG A N 1
ATOM 636 C CA . ARG A 1 87 ? 9.376 -9.507 -5.142 1.00 97.06 87 ARG A CA 1
ATOM 637 C C . ARG A 1 87 ? 10.582 -8.840 -5.815 1.00 97.06 87 ARG A C 1
ATOM 639 O O . ARG A 1 87 ? 11.711 -9.079 -5.405 1.00 97.06 87 ARG A O 1
ATOM 646 N N . ASN A 1 88 ? 10.345 -8.043 -6.855 1.00 95.94 88 ASN A N 1
ATOM 647 C CA . ASN A 1 88 ? 11.396 -7.451 -7.684 1.00 95.94 88 ASN A CA 1
ATOM 648 C C . ASN A 1 88 ? 11.823 -6.033 -7.238 1.00 95.94 88 ASN A C 1
ATOM 650 O O . ASN A 1 88 ? 12.524 -5.325 -7.965 1.00 95.94 88 ASN A O 1
ATOM 654 N N . PHE A 1 89 ? 11.392 -5.627 -6.045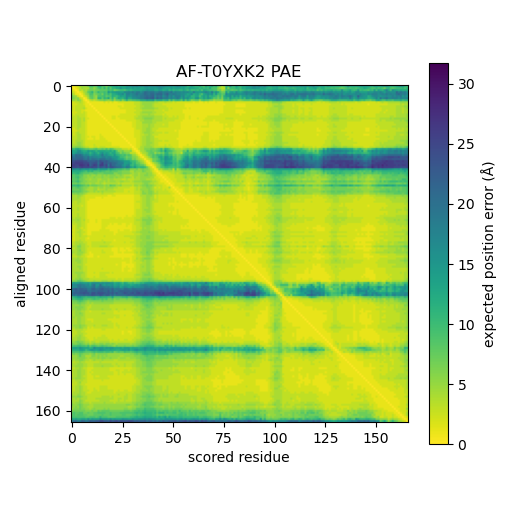 1.00 95.69 89 PHE A N 1
ATOM 655 C CA . PHE A 1 89 ? 11.641 -4.326 -5.427 1.00 95.69 89 PHE A CA 1
ATOM 656 C C . PHE A 1 89 ? 12.412 -4.505 -4.117 1.00 95.69 89 PHE A C 1
ATOM 658 O O . PHE A 1 89 ? 12.630 -5.634 -3.669 1.00 95.69 89 PHE A O 1
ATOM 665 N N . LEU A 1 90 ? 12.834 -3.405 -3.490 1.00 95.25 90 LEU A N 1
ATOM 666 C CA . LEU A 1 90 ? 13.395 -3.472 -2.139 1.00 95.25 90 LEU A CA 1
ATOM 667 C C . LEU A 1 90 ? 12.388 -4.137 -1.186 1.00 95.25 90 LEU A C 1
ATOM 669 O O . LEU A 1 90 ? 11.183 -3.874 -1.260 1.00 95.25 90 LEU A O 1
ATOM 673 N N . VAL A 1 91 ? 12.884 -4.983 -0.281 1.00 96.38 91 VAL A N 1
ATOM 674 C CA . VAL A 1 91 ? 12.060 -5.583 0.776 1.00 96.38 91 VAL A CA 1
ATOM 675 C C . VAL A 1 91 ? 11.496 -4.465 1.648 1.00 96.38 91 VAL A C 1
ATOM 677 O O . VAL A 1 91 ? 12.222 -3.539 2.000 1.00 96.38 91 VAL A O 1
ATOM 680 N N . LYS A 1 92 ? 10.203 -4.553 1.964 1.00 97.81 92 LYS A N 1
ATOM 681 C CA . LYS A 1 92 ? 9.486 -3.589 2.801 1.00 97.81 92 LYS A CA 1
ATOM 682 C C . LYS A 1 92 ? 9.150 -4.207 4.150 1.00 97.81 92 LYS A C 1
ATOM 684 O O . LYS A 1 92 ? 8.863 -5.406 4.214 1.00 97.81 92 LYS A O 1
ATOM 689 N N . ILE A 1 93 ? 9.154 -3.400 5.201 1.00 98.31 93 ILE A N 1
ATOM 690 C CA . ILE A 1 93 ? 8.816 -3.813 6.563 1.00 98.31 93 ILE A CA 1
ATOM 691 C C . ILE A 1 93 ? 7.588 -3.064 7.085 1.00 98.31 93 ILE A C 1
ATOM 693 O O . ILE A 1 93 ? 7.338 -1.911 6.745 1.00 98.31 93 ILE A O 1
ATOM 697 N N . ASN A 1 94 ? 6.819 -3.736 7.938 1.00 98.56 94 ASN A N 1
ATOM 698 C CA . ASN A 1 94 ? 5.616 -3.191 8.555 1.00 98.56 94 ASN A CA 1
ATOM 699 C C . ASN A 1 94 ? 5.789 -3.086 10.072 1.00 98.56 94 ASN A C 1
ATOM 701 O O . ASN A 1 94 ? 6.303 -4.019 10.693 1.00 98.56 94 ASN A O 1
ATOM 705 N N . ALA A 1 95 ? 5.277 -2.012 10.671 1.00 98.12 95 ALA A N 1
ATOM 706 C CA . ALA A 1 95 ? 5.149 -1.888 12.119 1.00 98.12 95 ALA A CA 1
ATOM 707 C C . ALA A 1 95 ? 3.679 -1.944 12.554 1.00 98.12 95 ALA A C 1
ATOM 709 O O . ALA A 1 95 ? 2.809 -1.318 11.952 1.00 98.12 95 ALA A O 1
ATOM 710 N N . ASN A 1 96 ? 3.398 -2.678 13.628 1.00 96.69 96 ASN A N 1
ATOM 711 C CA . ASN A 1 96 ? 2.068 -2.712 14.228 1.00 96.69 96 ASN A CA 1
ATOM 712 C C . ASN A 1 96 ? 2.000 -1.714 15.383 1.00 96.69 96 ASN A C 1
ATOM 714 O O . ASN A 1 96 ? 2.846 -1.743 16.278 1.00 96.69 96 ASN A O 1
ATOM 718 N N . ILE A 1 97 ? 0.969 -0.876 15.368 1.00 93.12 97 ILE A N 1
ATOM 719 C CA . ILE A 1 97 ? 0.577 -0.005 16.478 1.00 93.12 97 ILE A CA 1
ATOM 720 C C . ILE A 1 97 ? -0.860 -0.342 16.883 1.00 93.12 97 ILE A C 1
ATOM 722 O O . ILE A 1 97 ? -1.498 -1.220 16.291 1.00 93.12 97 ILE A O 1
ATOM 726 N N . GLY A 1 98 ? -1.387 0.352 17.879 1.00 81.12 98 GLY A N 1
ATOM 727 C CA . GLY A 1 98 ? -2.772 0.209 18.276 1.00 81.12 98 GLY A CA 1
ATOM 728 C C . GLY A 1 98 ? -2.960 0.357 19.774 1.00 81.12 98 GLY A C 1
ATOM 729 O O . GLY A 1 98 ? -2.142 -0.084 20.588 1.00 81.12 98 GLY A O 1
ATOM 730 N N . ASN A 1 99 ? -4.102 0.938 20.119 1.00 78.00 99 ASN A N 1
ATOM 731 C CA . ASN A 1 99 ? -4.582 1.010 21.483 1.00 78.00 99 ASN A CA 1
ATOM 732 C C . ASN A 1 99 ? -5.116 -0.356 21.954 1.00 78.00 99 ASN A C 1
ATOM 734 O O . ASN A 1 99 ? -5.720 -1.113 21.186 1.00 78.00 99 ASN A O 1
ATOM 738 N N . SER A 1 100 ? -4.952 -0.634 23.245 1.00 71.38 100 SER A N 1
ATOM 739 C CA . SER A 1 100 ? -5.613 -1.752 23.921 1.00 71.38 100 SER A CA 1
ATOM 740 C C . SER A 1 100 ? -6.764 -1.248 24.796 1.00 71.38 100 SER A C 1
ATOM 742 O O . SER A 1 100 ? -6.788 -0.092 25.207 1.00 71.38 100 SER A O 1
ATOM 744 N N . ALA A 1 101 ? -7.694 -2.128 25.173 1.00 61.50 101 ALA A N 1
ATOM 745 C CA . ALA A 1 101 ? -8.784 -1.783 26.095 1.00 61.50 101 ALA A CA 1
ATOM 746 C C . ALA A 1 101 ? -8.314 -1.240 27.467 1.00 61.50 101 ALA A C 1
ATOM 748 O O . ALA A 1 101 ? -9.123 -0.696 28.216 1.00 61.50 101 ALA A O 1
ATOM 749 N N . VAL A 1 102 ? -7.027 -1.398 27.797 1.00 60.44 102 VAL A N 1
ATOM 750 C CA . VAL A 1 102 ? -6.452 -1.107 29.116 1.00 60.44 102 VAL A CA 1
ATOM 751 C C . VAL A 1 102 ? -5.603 0.172 29.116 1.00 60.44 102 VAL A C 1
ATOM 753 O O . VAL A 1 102 ? -5.547 0.853 30.136 1.00 60.44 102 VAL A O 1
ATOM 756 N N . SER A 1 103 ? -4.974 0.542 27.993 1.00 57.81 103 SER A N 1
ATOM 757 C CA . SER A 1 103 ? -4.167 1.769 27.901 1.00 57.81 103 SER A CA 1
ATOM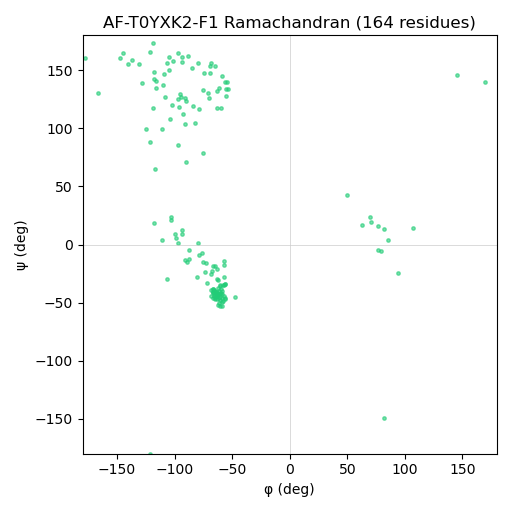 758 C C . SER A 1 103 ? -3.812 2.150 26.462 1.00 57.81 103 SER A C 1
ATOM 760 O O . SER A 1 103 ? -3.251 1.314 25.746 1.00 57.81 103 SER A O 1
ATOM 762 N N . SER A 1 104 ? -4.062 3.415 26.113 1.00 64.06 104 SER A N 1
ATOM 763 C CA . SER A 1 104 ? -3.296 4.278 25.195 1.00 64.06 104 SER A CA 1
ATOM 764 C C . SER A 1 104 ? -4.110 5.543 24.911 1.00 64.06 104 SER A C 1
ATOM 766 O O . SER A 1 104 ? -5.335 5.485 24.735 1.00 64.06 104 SER A O 1
ATOM 768 N N . SER A 1 105 ? -3.448 6.696 24.862 1.00 82.12 105 SER A N 1
ATOM 769 C CA . SER A 1 105 ? -4.057 7.939 24.385 1.00 82.12 105 SER A CA 1
ATOM 770 C C . SER A 1 105 ? -3.891 8.099 22.870 1.00 82.12 105 SER A C 1
ATOM 772 O O . SER A 1 105 ? -3.051 7.476 22.228 1.00 82.12 105 SER A O 1
ATOM 774 N N . MET A 1 106 ? -4.688 8.979 22.265 1.00 84.94 106 MET A N 1
ATOM 775 C CA . MET A 1 106 ? -4.564 9.273 20.835 1.00 84.94 106 MET A CA 1
ATOM 776 C C . MET A 1 106 ? -3.185 9.849 20.466 1.00 84.94 106 MET A C 1
ATOM 778 O O . MET A 1 106 ? -2.665 9.556 19.394 1.00 84.94 106 MET A O 1
ATOM 782 N N . ALA A 1 107 ? -2.593 10.652 21.358 1.00 88.75 107 ALA A N 1
ATOM 783 C CA . ALA A 1 107 ? -1.265 11.226 21.163 1.00 88.75 107 ALA A CA 1
ATOM 784 C C . ALA A 1 107 ? -0.179 10.141 21.164 1.00 88.75 107 ALA A C 1
ATOM 786 O O . ALA A 1 107 ? 0.690 10.156 20.297 1.00 88.75 107 ALA A O 1
ATOM 787 N N . GLU A 1 108 ? -0.277 9.168 22.074 1.00 90.31 108 GLU A N 1
ATOM 788 C CA . GLU A 1 108 ? 0.646 8.028 22.127 1.00 90.31 108 GLU A CA 1
ATOM 789 C C . GLU A 1 108 ? 0.592 7.181 20.851 1.00 90.31 108 GLU A C 1
ATOM 791 O O . GLU A 1 108 ? 1.634 6.760 20.356 1.00 90.31 108 GLU A O 1
ATOM 796 N N . GLU A 1 109 ? -0.590 6.941 20.274 1.00 91.56 109 GLU A N 1
ATOM 797 C CA . GLU A 1 109 ? -0.687 6.178 19.020 1.00 91.56 109 GLU A CA 1
ATOM 798 C C . GLU A 1 109 ? -0.056 6.907 17.828 1.00 91.56 109 GLU A C 1
ATOM 800 O O . GLU A 1 109 ? 0.629 6.288 17.008 1.00 91.56 109 GLU A O 1
ATOM 805 N N . VAL A 1 110 ? -0.221 8.229 17.752 1.00 93.19 110 VAL A N 1
ATOM 806 C CA . VAL A 1 110 ? 0.459 9.043 16.734 1.00 93.19 110 VAL A CA 1
ATOM 807 C C . VAL A 1 110 ? 1.973 9.043 16.966 1.00 93.19 110 VAL A C 1
ATOM 809 O O . VAL A 1 110 ? 2.735 8.903 16.010 1.00 93.19 110 VAL A O 1
ATOM 812 N N . GLU A 1 111 ? 2.431 9.136 18.215 1.00 94.69 111 GLU A N 1
ATOM 813 C CA . GLU A 1 111 ? 3.858 9.084 18.542 1.00 94.69 111 GLU A CA 1
ATOM 814 C C . GLU A 1 111 ? 4.481 7.734 18.161 1.00 94.69 111 GLU A C 1
ATOM 816 O O . GLU A 1 111 ? 5.528 7.710 17.512 1.00 94.69 111 GLU A O 1
ATOM 821 N N . LYS A 1 112 ? 3.813 6.612 18.468 1.00 94.94 112 LYS A N 1
ATOM 822 C CA . LYS A 1 112 ? 4.249 5.267 18.050 1.00 94.94 112 LYS A CA 1
ATOM 823 C C . LYS A 1 112 ? 4.384 5.167 16.533 1.00 94.94 112 LYS A C 1
ATOM 825 O O . LYS A 1 112 ? 5.379 4.628 16.048 1.00 94.94 112 LYS A O 1
ATOM 830 N N . MET A 1 113 ? 3.414 5.700 15.786 1.00 96.56 113 MET A N 1
ATOM 831 C CA . MET A 1 113 ? 3.460 5.739 14.323 1.00 96.56 113 MET A CA 1
ATOM 832 C C . MET A 1 113 ? 4.676 6.531 13.826 1.00 96.56 113 MET A C 1
ATOM 834 O O . MET A 1 113 ? 5.468 6.011 13.039 1.00 96.56 113 MET A O 1
ATOM 838 N N . VAL A 1 114 ? 4.848 7.770 14.301 1.00 97.19 114 VAL A N 1
ATOM 839 C CA . VAL A 1 114 ? 5.971 8.638 13.908 1.00 97.19 114 VAL A CA 1
ATOM 840 C C . VAL A 1 114 ? 7.304 7.972 14.239 1.00 97.19 114 VAL A C 1
ATOM 842 O O . VAL A 1 114 ? 8.222 7.980 13.418 1.00 97.19 114 VAL A O 1
ATOM 845 N N . TRP A 1 115 ? 7.409 7.358 15.417 1.00 97.88 115 TRP A N 1
ATOM 846 C CA . TRP A 1 115 ? 8.609 6.654 15.849 1.00 97.88 115 TRP A CA 1
ATOM 847 C C . TRP A 1 115 ? 8.928 5.462 14.945 1.00 97.88 115 TRP A C 1
ATOM 849 O O . TRP A 1 115 ? 10.062 5.325 14.490 1.00 97.88 115 TRP A O 1
ATOM 859 N N . ALA A 1 116 ? 7.934 4.632 14.626 1.00 98.00 116 ALA A N 1
ATOM 860 C CA . ALA A 1 116 ? 8.116 3.479 13.750 1.00 98.00 116 ALA A CA 1
ATOM 861 C C . ALA A 1 116 ? 8.592 3.888 12.347 1.00 98.00 116 ALA A C 1
ATOM 863 O O . ALA A 1 116 ? 9.571 3.336 11.841 1.00 98.00 116 ALA A O 1
ATOM 864 N N . ILE A 1 117 ? 7.946 4.890 11.742 1.00 97.81 117 ILE A N 1
ATOM 865 C CA . ILE A 1 117 ? 8.303 5.395 10.407 1.00 97.81 117 ILE A CA 1
ATOM 866 C C . ILE A 1 117 ? 9.715 5.982 10.419 1.00 97.81 117 ILE A C 1
ATOM 868 O O . ILE A 1 117 ? 10.516 5.687 9.533 1.00 97.81 117 ILE A O 1
ATOM 872 N N . ARG A 1 118 ? 10.060 6.755 11.459 1.00 97.88 118 ARG A N 1
ATOM 873 C CA . ARG A 1 118 ? 11.397 7.345 11.618 1.00 97.88 118 ARG A CA 1
ATOM 874 C C . ARG A 1 118 ? 12.512 6.297 11.592 1.00 97.88 118 ARG A C 1
ATOM 876 O O . ARG A 1 118 ? 13.595 6.590 11.092 1.00 97.88 118 ARG A O 1
ATOM 883 N N . TRP A 1 119 ? 12.255 5.102 12.119 1.00 97.94 119 TRP A N 1
ATOM 884 C CA . TRP A 1 119 ? 13.219 3.998 12.153 1.00 97.94 119 TRP A CA 1
ATOM 885 C C . TRP A 1 119 ? 13.109 3.029 10.968 1.00 97.94 119 TRP A C 1
ATOM 887 O O . TRP A 1 119 ? 13.798 2.011 10.955 1.00 97.94 119 TRP A O 1
ATOM 897 N N . GLY A 1 120 ? 12.305 3.360 9.955 1.00 96.62 120 GLY A N 1
ATOM 898 C CA . GLY A 1 120 ? 12.280 2.652 8.675 1.00 96.62 120 GLY A CA 1
ATOM 899 C C . GLY A 1 120 ? 11.059 1.770 8.436 1.00 96.62 120 GLY A C 1
ATOM 900 O O . GLY A 1 120 ? 11.097 0.962 7.515 1.00 96.62 120 GLY A O 1
ATOM 901 N N . ALA A 1 121 ? 9.983 1.892 9.223 1.00 98.25 121 ALA A N 1
ATOM 902 C CA . ALA A 1 121 ? 8.727 1.225 8.885 1.00 98.25 121 ALA A CA 1
ATOM 903 C C . ALA A 1 121 ? 8.171 1.778 7.563 1.00 98.25 121 ALA A C 1
ATOM 905 O O . ALA A 1 121 ? 7.834 2.959 7.470 1.00 98.25 121 ALA A O 1
ATOM 906 N N . ASP A 1 122 ? 8.055 0.917 6.553 1.00 98.38 122 ASP A N 1
ATOM 907 C CA . ASP A 1 122 ? 7.538 1.300 5.243 1.00 98.38 122 ASP A CA 1
ATOM 908 C C . ASP A 1 122 ? 6.004 1.354 5.216 1.00 98.38 122 ASP A C 1
ATOM 910 O O . ASP A 1 122 ? 5.422 2.100 4.430 1.00 98.38 122 ASP A O 1
ATOM 914 N N . THR A 1 123 ? 5.345 0.558 6.061 1.00 98.50 123 THR A N 1
ATOM 915 C CA . THR A 1 123 ? 3.898 0.600 6.307 1.00 98.50 123 THR A CA 1
ATOM 916 C C . THR A 1 123 ? 3.611 0.486 7.798 1.00 98.50 123 THR A C 1
ATOM 918 O O . THR A 1 123 ? 4.423 -0.041 8.567 1.00 98.50 123 THR A O 1
ATOM 921 N N . VAL A 1 124 ? 2.431 0.943 8.211 1.00 98.19 124 VAL A N 1
ATOM 922 C CA . VAL A 1 124 ? 1.966 0.798 9.594 1.00 98.19 124 VAL A CA 1
ATOM 923 C C . VAL A 1 124 ? 0.577 0.175 9.605 1.00 98.19 124 VAL A C 1
ATOM 925 O O . VAL A 1 124 ? -0.272 0.532 8.793 1.00 98.19 124 VAL A O 1
ATOM 928 N N . MET A 1 125 ? 0.314 -0.747 10.530 1.00 98.12 125 MET A N 1
ATOM 929 C CA . MET A 1 125 ? -1.041 -1.243 10.776 1.00 98.12 125 MET A CA 1
ATOM 930 C C . MET A 1 125 ? -1.581 -0.732 12.107 1.00 98.12 125 MET A C 1
ATOM 932 O O . MET A 1 125 ? -0.959 -0.939 13.148 1.00 98.12 125 MET A O 1
ATOM 936 N N . ASP A 1 126 ? -2.769 -0.127 12.067 1.00 95.81 126 ASP A N 1
ATOM 937 C CA . ASP A 1 126 ? -3.575 0.158 13.255 1.00 95.81 126 ASP A CA 1
ATOM 938 C C . ASP A 1 126 ? -4.364 -1.102 13.638 1.00 95.81 126 ASP A C 1
ATOM 940 O O . ASP A 1 126 ? -5.353 -1.469 12.988 1.00 95.81 126 ASP A O 1
ATOM 944 N N . LEU A 1 127 ? -3.904 -1.770 14.697 1.00 94.00 127 LEU A N 1
ATOM 945 C CA . LEU A 1 127 ? -4.534 -2.953 15.283 1.00 94.00 127 LEU A CA 1
ATOM 946 C C . LEU A 1 127 ? -5.303 -2.618 16.569 1.00 94.00 127 LEU A C 1
ATOM 948 O O . LEU A 1 127 ? -5.505 -3.497 17.407 1.00 94.00 127 LEU A O 1
ATOM 952 N N . SER A 1 128 ? -5.728 -1.358 16.730 1.00 88.31 128 SER A N 1
ATOM 953 C CA . SER A 1 128 ? -6.482 -0.921 17.906 1.00 88.31 128 SER A CA 1
ATOM 954 C C . SER A 1 128 ? -7.732 -1.771 18.148 1.00 88.31 128 SER A C 1
ATOM 956 O O . SER A 1 128 ? -8.481 -2.097 17.221 1.00 88.31 128 SER A O 1
ATOM 958 N N . THR A 1 129 ? -7.982 -2.057 19.424 1.00 83.88 129 THR A N 1
ATOM 959 C CA . THR A 1 129 ? -9.186 -2.734 19.937 1.00 83.88 129 THR A CA 1
ATOM 960 C C . THR A 1 129 ? -9.903 -1.839 20.954 1.00 83.88 129 THR A C 1
ATOM 962 O O . THR A 1 129 ? -9.342 -0.840 21.414 1.00 83.88 129 THR A O 1
ATOM 965 N N . GLY A 1 130 ? -11.151 -2.155 21.309 1.00 79.19 130 GLY A N 1
ATOM 966 C CA . GLY A 1 130 ? -11.923 -1.390 22.288 1.00 79.19 130 GLY A CA 1
ATOM 967 C C . GLY A 1 130 ? -12.614 -0.133 21.744 1.00 79.19 130 GLY A C 1
ATOM 968 O O . GLY A 1 130 ? -13.047 -0.045 20.593 1.00 79.19 130 GLY A O 1
ATOM 969 N N . ARG A 1 131 ? -12.758 0.878 22.613 1.00 77.81 131 ARG A N 1
ATOM 970 C CA . ARG A 1 131 ? -13.496 2.119 22.317 1.00 77.81 131 ARG A CA 1
ATOM 971 C C . ARG A 1 131 ? -12.662 3.096 21.481 1.00 77.81 131 ARG A C 1
ATOM 973 O O . ARG A 1 131 ? -11.439 3.092 21.524 1.00 77.81 131 ARG A O 1
ATOM 980 N N . ASN A 1 132 ? -13.340 3.992 20.762 1.00 83.12 132 ASN A N 1
ATOM 981 C CA . ASN A 1 132 ? -12.743 5.112 20.013 1.00 83.12 132 ASN A CA 1
ATOM 982 C C . ASN A 1 132 ? -11.784 4.740 18.865 1.00 83.12 132 ASN A C 1
ATOM 984 O O . ASN A 1 132 ? -11.092 5.621 18.356 1.00 83.12 132 ASN A O 1
ATOM 988 N N . ILE A 1 133 ? -11.802 3.486 18.391 1.00 86.50 133 ILE A N 1
ATOM 989 C CA . ILE A 1 133 ? -10.992 3.014 17.251 1.00 86.50 133 ILE A CA 1
ATOM 990 C C . ILE A 1 133 ? -11.073 3.974 16.054 1.00 86.50 133 ILE A C 1
ATOM 992 O O . ILE A 1 133 ? -10.062 4.311 15.449 1.00 86.50 133 ILE A O 1
ATOM 996 N N . HIS A 1 134 ? -12.279 4.441 15.714 1.00 89.12 134 HIS A N 1
ATOM 997 C CA . HIS A 1 134 ? -12.473 5.303 14.549 1.00 89.12 134 HIS A CA 1
ATOM 998 C C . HIS A 1 134 ? -11.767 6.659 14.687 1.00 89.12 134 HIS A C 1
ATOM 1000 O O . HIS A 1 134 ? -11.077 7.078 13.763 1.00 89.12 134 HIS A O 1
ATOM 1006 N N . THR A 1 135 ? -11.911 7.317 15.840 1.00 89.44 135 THR A N 1
ATOM 1007 C CA . THR A 1 135 ? -11.323 8.638 16.095 1.00 89.44 135 THR A CA 1
ATOM 1008 C C . THR A 1 135 ? -9.802 8.571 16.120 1.00 89.44 135 THR A C 1
ATOM 1010 O O . THR A 1 135 ? -9.148 9.403 15.501 1.00 89.44 135 THR A O 1
ATOM 1013 N N . ILE A 1 136 ? -9.239 7.560 16.789 1.00 89.12 136 ILE A N 1
ATOM 1014 C CA . ILE A 1 136 ? -7.786 7.361 16.858 1.00 89.12 136 ILE A CA 1
ATOM 1015 C C . ILE A 1 136 ? -7.216 7.133 15.455 1.00 89.12 136 ILE A C 1
ATOM 1017 O O . ILE A 1 136 ? -6.246 7.780 15.060 1.00 89.12 136 ILE A O 1
ATOM 1021 N N . ARG A 1 137 ? -7.866 6.271 14.666 1.00 93.31 137 ARG A N 1
ATOM 1022 C CA . ARG A 1 137 ? -7.435 5.967 13.302 1.00 93.31 137 ARG A CA 1
ATOM 1023 C C . ARG A 1 137 ? -7.470 7.171 12.373 1.00 93.31 137 ARG A C 1
ATOM 1025 O O . ARG A 1 137 ? -6.590 7.283 11.529 1.00 93.31 137 ARG A O 1
ATOM 1032 N N . GLU A 1 138 ? -8.458 8.054 12.503 1.00 93.94 138 GLU A N 1
ATOM 1033 C CA . GLU A 1 138 ? -8.509 9.264 11.676 1.00 93.94 138 GLU A CA 1
ATOM 1034 C C . GLU A 1 138 ? -7.267 10.131 11.908 1.00 93.94 138 GLU A C 1
ATOM 1036 O O . GLU A 1 138 ? -6.631 10.574 10.956 1.00 93.94 138 GLU A O 1
ATOM 1041 N N . TRP A 1 139 ? -6.854 10.290 13.166 1.00 93.31 139 TRP A N 1
ATOM 1042 C CA . TRP A 1 139 ? -5.642 11.033 13.500 1.00 93.31 139 TRP A CA 1
ATOM 1043 C C . TRP A 1 139 ? -4.365 10.361 13.003 1.00 93.31 139 TRP A C 1
ATOM 1045 O O . TRP A 1 139 ? -3.497 11.055 12.477 1.00 93.31 139 TRP A O 1
ATOM 1055 N N . ILE A 1 140 ? -4.265 9.034 13.105 1.00 95.12 140 ILE A N 1
ATOM 1056 C CA . ILE A 1 140 ? -3.157 8.264 12.515 1.00 95.12 140 ILE A CA 1
ATOM 1057 C C . ILE A 1 140 ? -3.113 8.500 10.997 1.00 95.12 140 ILE A C 1
ATOM 1059 O O . ILE A 1 140 ? -2.088 8.917 10.469 1.00 95.12 140 ILE A O 1
ATOM 1063 N N . LEU A 1 141 ? -4.235 8.305 10.295 1.00 96.38 141 LEU A N 1
ATOM 1064 C CA . LEU A 1 141 ? -4.324 8.446 8.837 1.00 96.38 141 LEU A CA 1
ATOM 1065 C C . LEU A 1 141 ? -3.917 9.843 8.357 1.00 96.38 141 LEU A C 1
ATOM 1067 O O . LEU A 1 141 ? -3.093 9.947 7.451 1.00 96.38 141 LEU A O 1
ATOM 1071 N N . ARG A 1 142 ? -4.446 10.908 8.976 1.00 96.88 142 ARG A N 1
ATOM 1072 C CA . ARG A 1 142 ? -4.142 12.299 8.588 1.00 96.88 142 ARG A CA 1
ATOM 1073 C C . ARG A 1 142 ? -2.690 12.712 8.843 1.00 96.88 142 ARG A C 1
ATOM 1075 O O . ARG A 1 142 ? -2.247 13.704 8.279 1.00 96.88 142 ARG A O 1
ATOM 1082 N N . ASN A 1 143 ? -1.960 11.985 9.689 1.00 96.44 143 ASN A N 1
ATOM 1083 C CA . ASN A 1 143 ? -0.564 12.283 10.021 1.00 96.44 143 ASN A CA 1
ATOM 1084 C C . ASN A 1 143 ? 0.418 11.234 9.470 1.00 96.44 143 ASN A C 1
ATOM 1086 O O . ASN A 1 143 ? 1.614 11.320 9.748 1.00 96.44 143 ASN A O 1
ATOM 1090 N N . SER A 1 144 ? -0.061 1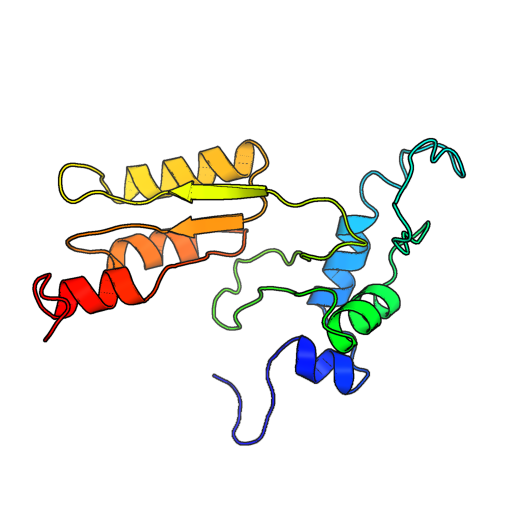0.242 8.712 1.00 97.69 144 SER A N 1
ATOM 1091 C CA . SER A 1 144 ? 0.780 9.173 8.176 1.00 97.69 144 SER A CA 1
ATOM 1092 C C . SER A 1 144 ? 1.212 9.466 6.739 1.00 97.69 144 SER A C 1
ATOM 1094 O O . SER A 1 144 ? 0.352 9.475 5.854 1.00 97.69 144 SER A O 1
ATOM 1096 N N . PRO A 1 145 ? 2.524 9.598 6.464 1.00 97.81 145 PRO A N 1
ATOM 1097 C CA . PRO A 1 145 ? 3.048 9.592 5.102 1.00 97.81 145 PRO A CA 1
ATOM 1098 C C . PRO A 1 145 ? 3.163 8.177 4.517 1.00 97.81 145 PRO A C 1
ATOM 1100 O O . PRO A 1 145 ? 3.443 8.026 3.332 1.00 97.81 145 PRO A O 1
ATOM 1103 N N . VAL A 1 146 ? 2.967 7.123 5.316 1.00 98.38 146 VAL A N 1
ATOM 1104 C CA . VAL A 1 146 ? 3.046 5.728 4.855 1.00 98.38 146 VAL A CA 1
ATOM 1105 C C . VAL A 1 146 ? 1.665 5.079 4.765 1.00 98.38 146 VAL A C 1
ATOM 1107 O O . VAL A 1 146 ? 0.755 5.488 5.495 1.00 98.38 146 VAL A O 1
ATOM 1110 N N . PRO A 1 147 ? 1.488 4.033 3.939 1.00 98.25 147 PRO A N 1
ATOM 1111 C CA . PRO A 1 147 ? 0.237 3.289 3.881 1.00 98.25 147 PRO A CA 1
ATOM 1112 C C . PRO A 1 147 ? -0.185 2.746 5.252 1.00 98.25 147 PRO A C 1
ATOM 1114 O O . PRO A 1 147 ? 0.619 2.129 5.959 1.00 98.25 147 PRO A O 1
ATOM 1117 N N . ILE A 1 148 ? -1.464 2.937 5.592 1.00 98.12 148 ILE A N 1
ATOM 1118 C CA . ILE A 1 148 ? -2.069 2.415 6.822 1.00 98.12 148 ILE A CA 1
ATOM 1119 C C . ILE A 1 148 ? -2.913 1.173 6.532 1.00 98.12 148 ILE A C 1
ATOM 1121 O O . ILE A 1 148 ? -3.896 1.222 5.788 1.00 98.12 148 ILE A O 1
ATOM 1125 N N . GLY A 1 149 ? -2.551 0.057 7.160 1.00 97.75 149 GLY A N 1
ATOM 1126 C CA . GLY A 1 149 ? -3.350 -1.165 7.187 1.00 97.75 149 GLY A CA 1
ATOM 11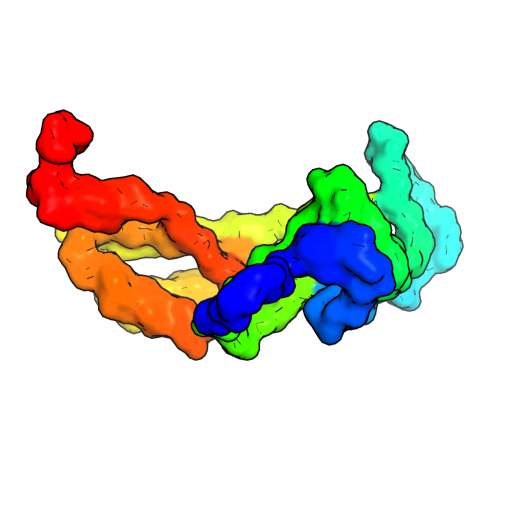27 C C . GLY A 1 149 ? -4.248 -1.249 8.422 1.00 97.75 149 GLY A C 1
ATOM 1128 O O . GLY A 1 149 ? -3.998 -0.626 9.450 1.00 97.75 149 GLY A O 1
ATOM 1129 N N . THR A 1 150 ? -5.314 -2.040 8.325 1.00 97.12 150 THR A N 1
ATOM 1130 C CA . THR A 1 150 ? -6.221 -2.341 9.444 1.00 97.12 150 THR A CA 1
ATOM 1131 C C . THR A 1 150 ? -6.716 -3.776 9.324 1.00 97.12 150 THR A C 1
ATOM 1133 O O . THR A 1 150 ? -6.629 -4.375 8.249 1.00 97.12 150 THR A O 1
ATOM 1136 N N . VAL A 1 151 ? -7.291 -4.312 10.401 1.00 96.81 151 VAL A N 1
ATOM 1137 C CA . VAL A 1 151 ? -8.077 -5.550 10.354 1.00 96.81 151 VAL A CA 1
ATOM 1138 C C . VAL A 1 151 ? -9.545 -5.184 10.613 1.00 96.81 151 VAL A C 1
ATOM 1140 O O . VAL A 1 151 ? -9.930 -4.987 11.767 1.00 96.81 151 VAL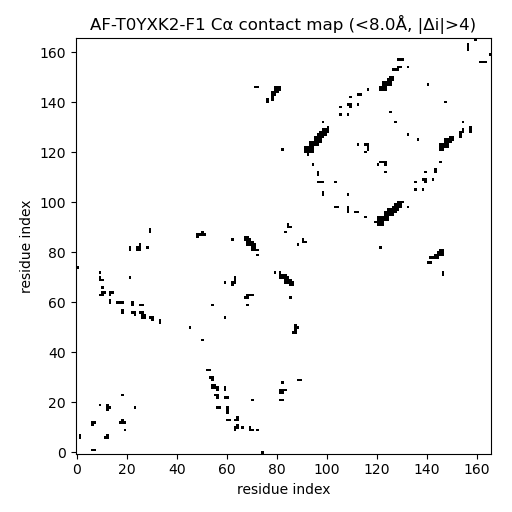 A O 1
ATOM 1143 N N . PRO A 1 152 ? -10.391 -5.057 9.568 1.00 95.19 152 PRO A N 1
ATOM 1144 C CA . PRO A 1 152 ? -11.747 -4.520 9.717 1.00 95.19 152 PRO A CA 1
ATOM 1145 C C . PRO A 1 152 ? -12.630 -5.274 10.719 1.00 95.19 152 PRO A C 1
ATOM 1147 O O . PRO A 1 152 ? -13.504 -4.664 11.337 1.00 95.19 152 PRO A O 1
ATOM 1150 N N . ILE A 1 153 ? -12.384 -6.576 10.915 1.00 94.50 153 ILE A N 1
ATOM 1151 C CA . ILE A 1 153 ? -13.158 -7.405 11.845 1.00 94.50 153 ILE A CA 1
ATOM 1152 C C . ILE A 1 153 ? -13.032 -6.936 13.298 1.00 94.50 153 ILE A C 1
ATOM 1154 O O . ILE A 1 153 ? -13.999 -7.054 14.035 1.00 94.50 153 ILE A O 1
ATOM 1158 N N . TYR A 1 154 ? -11.908 -6.333 13.706 1.00 91.00 154 TYR A N 1
ATOM 1159 C CA . TYR A 1 154 ? -11.735 -5.866 15.088 1.00 91.00 154 TYR A CA 1
ATOM 1160 C C . TYR A 1 154 ? -12.736 -4.760 15.417 1.00 91.00 154 TYR A C 1
ATOM 1162 O O . TYR A 1 154 ? -13.423 -4.808 16.430 1.00 91.00 154 TYR A O 1
ATOM 1170 N N . GLN A 1 155 ? -12.910 -3.806 14.501 1.00 90.88 155 GLN A N 1
ATOM 1171 C CA . GLN A 1 155 ? -13.909 -2.756 14.673 1.00 90.88 155 GLN A CA 1
ATOM 1172 C C . GLN A 1 155 ? -15.341 -3.280 14.494 1.00 90.88 155 GLN A C 1
ATOM 1174 O O . GLN A 1 155 ? -16.260 -2.756 15.120 1.00 90.88 155 GLN A O 1
ATOM 1179 N N . ALA A 1 156 ? -15.557 -4.269 13.623 1.00 92.50 156 ALA A N 1
ATOM 1180 C CA . ALA A 1 156 ? -16.873 -4.883 13.456 1.00 92.50 156 ALA A CA 1
ATOM 1181 C C . ALA A 1 156 ? -17.316 -5.613 14.734 1.00 92.50 156 ALA A C 1
ATOM 1183 O O . ALA A 1 156 ? -18.442 -5.412 15.178 1.00 92.50 156 ALA A O 1
ATOM 1184 N N . LEU A 1 157 ? -16.410 -6.367 15.360 1.00 92.00 157 LEU A N 1
ATOM 1185 C CA . LEU A 1 157 ? -16.655 -7.106 16.596 1.00 92.00 157 LEU A CA 1
ATOM 1186 C C . LEU A 1 157 ? -16.992 -6.172 17.770 1.00 92.00 157 LEU A C 1
ATOM 1188 O O . LEU A 1 157 ? -17.930 -6.422 18.521 1.00 92.00 157 LEU A O 1
ATOM 1192 N N . GLU A 1 158 ? -16.298 -5.039 17.886 1.00 88.94 158 GLU A N 1
ATOM 1193 C CA . GLU A 1 158 ? -16.617 -4.011 18.889 1.00 88.94 158 GLU A CA 1
ATOM 1194 C C . GLU A 1 158 ? -18.031 -3.433 18.715 1.00 88.94 158 GLU A C 1
ATOM 1196 O O . GLU A 1 158 ? -18.724 -3.159 19.694 1.00 88.94 158 GLU A O 1
ATOM 1201 N N . LYS A 1 159 ? -18.507 -3.283 17.470 1.00 89.56 159 LYS A N 1
ATOM 1202 C CA . LYS A 1 159 ? -19.867 -2.781 17.199 1.00 89.56 159 LYS A CA 1
ATOM 1203 C C . LYS A 1 159 ? -20.965 -3.746 17.642 1.00 89.56 159 LYS A C 1
ATOM 1205 O O . LYS A 1 159 ? -22.080 -3.292 17.883 1.00 89.56 159 LYS A O 1
ATOM 1210 N N . VAL A 1 160 ? -20.654 -5.035 17.757 1.00 93.19 160 VAL A N 1
ATOM 1211 C CA . VAL A 1 160 ? -21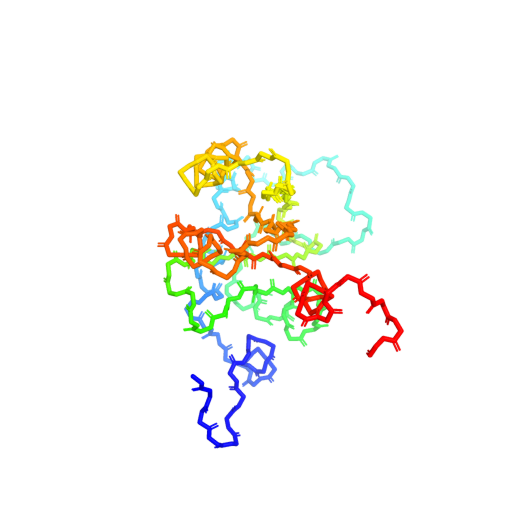.567 -6.079 18.251 1.00 93.19 160 VAL A CA 1
ATOM 1212 C C . VAL A 1 160 ? -21.251 -6.489 19.695 1.00 93.19 160 VAL A C 1
ATOM 1214 O O . VAL A 1 160 ? -21.631 -7.563 20.149 1.00 93.19 160 VAL A O 1
ATOM 1217 N N . GLY A 1 161 ? -20.553 -5.628 20.445 1.00 89.31 161 GLY A N 1
ATOM 1218 C CA . GLY A 1 161 ? -20.299 -5.835 21.871 1.00 89.31 161 GLY A CA 1
ATOM 1219 C C . GLY A 1 161 ? -19.327 -6.974 22.183 1.00 89.31 161 GLY A C 1
ATOM 1220 O O . GLY A 1 161 ? -19.379 -7.522 23.281 1.00 89.31 161 GLY A O 1
ATOM 1221 N N . GLY A 1 162 ? -18.457 -7.345 21.242 1.00 88.38 162 GLY A N 1
ATOM 1222 C CA . GLY A 1 162 ? -17.483 -8.418 21.445 1.00 88.38 162 GLY A CA 1
ATOM 1223 C C . GLY A 1 162 ? -18.009 -9.827 21.158 1.00 88.38 162 GLY A C 1
ATOM 1224 O O . GLY A 1 162 ? -17.275 -10.788 21.372 1.00 88.38 162 GLY A O 1
ATOM 1225 N N . ILE A 1 163 ? -19.251 -9.967 20.683 1.00 90.44 163 ILE A N 1
ATOM 1226 C CA . ILE A 1 163 ? -19.890 -11.263 20.416 1.00 90.44 163 ILE A CA 1
ATOM 1227 C C . ILE A 1 163 ? -19.649 -11.641 18.954 1.00 90.44 163 ILE A C 1
ATOM 1229 O O . ILE A 1 163 ? -20.152 -10.977 18.051 1.00 90.44 163 ILE A O 1
ATOM 1233 N N . ALA A 1 164 ? -18.863 -12.687 18.705 1.00 91.19 164 ALA A N 1
ATOM 1234 C CA . ALA A 1 164 ? -18.465 -13.065 17.347 1.00 91.19 164 ALA A CA 1
ATOM 1235 C C . ALA A 1 164 ? -19.606 -13.709 16.541 1.00 91.19 164 ALA A C 1
ATOM 1237 O O . ALA A 1 164 ? -19.581 -13.687 15.313 1.00 91.19 164 ALA A O 1
ATOM 1238 N N . GLU A 1 165 ? -20.585 -14.284 17.234 1.00 90.69 165 GLU A N 1
ATOM 1239 C CA . GLU A 1 165 ? -21.728 -15.008 16.677 1.00 90.69 165 GLU A CA 1
ATOM 1240 C C . GLU A 1 165 ? -22.933 -14.109 16.347 1.00 90.69 165 GLU A C 1
ATOM 1242 O O . GLU A 1 165 ? -23.937 -14.614 15.841 1.00 90.69 165 GLU A O 1
ATOM 1247 N N . ALA A 1 166 ? -22.855 -12.816 16.682 1.00 62.19 166 ALA A N 1
ATOM 1248 C CA . ALA A 1 166 ? -23.945 -11.846 16.556 1.00 62.19 166 ALA A CA 1
ATOM 1249 C C . ALA A 1 166 ? -24.164 -11.322 15.127 1.00 62.19 166 ALA A C 1
ATOM 1251 O O . ALA A 1 166 ? -23.186 -11.216 14.350 1.00 62.19 166 ALA A O 1
#